Protein 2EJB (pdb70)

Organism: Aquifex aeolicus (strain VF5) (NCBI:txid224324)

InterPro domains:
  IPR003382 Flavoprotein [PF02441] (3-177)
  IPR004507 Flavin prenyltransferase UbiX-like [MF_01984] (2-189)
  IPR004507 Flavin prenyltransferase UbiX-like [PTHR43374] (134-188)
  IPR004507 Flavin prenyltransferase UbiX-like [TIGR00421] (3-187)
  IPR036551 Flavin prenyltransferase-like [G3DSA:3.40.50.1950] (2-189)
  IPR036551 Flavin prenyltransferase-like [SSF52507] (3-189)

Solvent-accessible surface area: 9603 Å² total; per-residue (Å²): 156,91,86,0,0,0,0,4,3,20,16,57,11,2,70,25,0,31,51,0,9,40,16,0,15,127,56,100,14,26,2,4,6,0,48,8,150,76,3,114,72,24,75,169,162,117,168,170,98,76,50,140,94,44,117,118,12,116,34,104,45,100,123,2,32,0,11,44,7,87,131,0,66,134,16,67,0,0,0,1,0,0,1,17,43,90,4,1,33,11,5,7,95,43,108,48,150,22,0,0,3,67,0,0,55,0,0,20,114,57,197,9,64,3,0,0,0,2,98,57,67,125,88,71,137,107,28,79,111,16,20,76,111,0,70,187,91,61,5,57,32,15,55,19,73,37,26,148,172,143,184,36,160,38,129,70,55,53,16,39,35,2,0,6,106,0,0,72,31,19,190,6,154,54,149,81

Structure (mmCIF, N/CA/C/O backbone):
data_2EJB
#
_entry.id   2EJB
#
_cell.length_a   130.934
_cell.length_b   130.934
_cell.length_c   130.934
_cell.angle_alpha   90.00
_cell.angle_beta   90.00
_cell.angle_gamma   90.00
#
_symmetry.space_group_name_H-M   'F 2 3'
#
loop_
_entity.id
_entity.type
_entity.pdbx_description
1 polymer 'Probable aromatic acid decarboxylase'
2 water water
#
loop_
_atom_site.group_PDB
_atom_site.id
_atom_site.type_symbol
_atom_site.label_atom_id
_atom_site.label_alt_id
_atom_site.label_comp_id
_atom_site.label_asym_id
_atom_site.label_entity_id
_atom_site.label_seq_id
_atom_site.pdbx_PDB_ins_code
_atom_site.Cartn_x
_atom_site.Cartn_y
_atom_site.Cartn_z
_atom_site.occupancy
_atom_site.B_iso_or_equiv
_atom_site.auth_seq_id
_atom_site.auth_comp_id
_atom_site.auth_asym_id
_atom_site.auth_atom_id
_atom_site.pdbx_PDB_model_num
ATOM 1 N N . MET A 1 1 ? 0.426 47.254 3.125 1.00 77.50 1 MET A N 1
ATOM 2 C CA . MET A 1 1 ? 0.362 46.462 4.394 1.00 77.20 1 MET A CA 1
ATOM 3 C C . MET A 1 1 ? 1.641 45.648 4.524 1.00 73.98 1 MET A C 1
ATOM 4 O O . MET A 1 1 ? 2.087 45.036 3.557 1.00 71.99 1 MET A O 1
ATOM 9 N N . GLN A 1 2 ? 2.228 45.635 5.713 1.00 70.54 2 GLN A N 1
ATOM 10 C CA . GLN A 1 2 ? 3.458 44.882 5.915 1.00 65.51 2 GLN A CA 1
ATOM 11 C C . GLN A 1 2 ? 3.220 43.385 6.107 1.00 61.63 2 GLN A C 1
ATOM 12 O O . GLN A 1 2 ? 2.082 42.926 6.255 1.00 57.45 2 GLN A O 1
ATOM 18 N N . LYS A 1 3 ? 4.310 42.628 6.083 1.00 56.54 3 LYS A N 1
ATOM 19 C CA . LYS A 1 3 ? 4.251 41.185 6.246 1.00 48.15 3 LYS A CA 1
ATOM 20 C C . LYS A 1 3 ? 4.604 40.771 7.666 1.00 45.76 3 LYS A C 1
ATOM 21 O O . LYS A 1 3 ? 5.452 41.380 8.317 1.00 44.03 3 LYS A O 1
ATOM 27 N N . ILE A 1 4 ? 3.944 39.725 8.137 1.00 45.35 4 ILE A N 1
ATOM 28 C CA . ILE A 1 4 ? 4.186 39.193 9.468 1.00 46.78 4 ILE A CA 1
ATOM 29 C C . ILE A 1 4 ? 4.301 37.683 9.337 1.00 41.84 4 ILE A C 1
ATOM 30 O O . ILE A 1 4 ? 3.589 37.063 8.545 1.00 40.69 4 ILE A O 1
ATOM 35 N N . ALA A 1 5 ? 5.216 37.100 10.099 1.00 36.95 5 ALA A N 1
ATOM 36 C CA . ALA A 1 5 ? 5.412 35.661 10.084 1.00 38.40 5 ALA A CA 1
ATOM 37 C C . ALA A 1 5 ? 4.906 35.123 11.417 1.00 34.14 5 ALA A C 1
ATOM 38 O O . ALA A 1 5 ? 5.260 35.643 12.472 1.00 39.07 5 ALA A O 1
ATOM 40 N N . LEU A 1 6 ? 4.068 34.094 11.362 1.00 35.87 6 LEU A N 1
ATOM 41 C CA . LEU A 1 6 ? 3.508 33.496 12.566 1.00 36.35 6 LEU A CA 1
ATOM 42 C C . LEU A 1 6 ? 3.653 31.985 12.536 1.00 39.24 6 LEU A C 1
ATOM 43 O O . LEU A 1 6 ? 3.189 31.316 11.605 1.00 38.21 6 LEU A O 1
ATOM 48 N N . CYS A 1 7 ? 4.312 31.458 13.560 1.00 36.09 7 CYS A N 1
ATOM 49 C CA . CYS A 1 7 ? 4.526 30.025 13.691 1.00 37.23 7 CYS A CA 1
ATOM 50 C C . CYS A 1 7 ? 3.807 29.555 14.945 1.00 37.25 7 CYS A C 1
ATOM 51 O O . CYS A 1 7 ? 3.944 30.162 16.011 1.00 35.63 7 CYS A O 1
ATOM 54 N N . ILE A 1 8 ? 3.044 28.475 14.817 1.00 39.71 8 ILE A N 1
ATOM 55 C CA . ILE A 1 8 ? 2.311 27.924 15.951 1.00 38.53 8 ILE A CA 1
ATOM 56 C C . ILE A 1 8 ? 2.833 26.521 16.224 1.00 39.23 8 ILE A C 1
ATOM 57 O O . ILE A 1 8 ? 2.693 25.621 15.396 1.00 35.23 8 ILE A O 1
ATOM 62 N N . THR A 1 9 ? 3.454 26.345 17.388 1.00 37.43 9 THR A N 1
ATOM 63 C CA . THR A 1 9 ? 4.021 25.057 17.760 1.00 34.80 9 THR A CA 1
ATOM 64 C C . THR A 1 9 ? 3.112 24.252 18.675 1.00 45.28 9 THR A C 1
ATOM 65 O O . THR A 1 9 ? 2.102 24.755 19.170 1.00 42.60 9 THR A O 1
ATOM 69 N N . GLY A 1 10 ? 3.490 22.995 18.893 1.00 49.94 10 GLY A N 1
ATOM 70 C CA . GLY A 1 10 ? 2.712 22.109 19.737 1.00 50.12 10 GLY A CA 1
ATOM 71 C C . GLY A 1 10 ? 2.992 22.283 21.216 1.00 55.22 10 GLY A C 1
ATOM 72 O O . GLY A 1 10 ? 3.884 21.641 21.779 1.00 55.01 10 GLY A O 1
ATOM 73 N N . ALA A 1 11 ? 2.219 23.163 21.842 1.00 52.40 11 ALA A N 1
ATOM 74 C CA . ALA A 1 11 ? 2.346 23.444 23.265 1.00 49.69 11 ALA A CA 1
ATOM 75 C C . ALA A 1 11 ? 0.972 23.865 23.769 1.00 47.23 11 ALA A C 1
ATOM 76 O O . ALA A 1 11 ? 0.177 24.422 23.011 1.00 46.64 11 ALA A O 1
ATOM 78 N N . SER A 1 12 ? 0.689 23.592 25.038 1.00 45.52 12 SER A N 1
ATOM 79 C CA . SER A 1 12 ? -0.601 23.957 25.613 1.00 45.90 12 SER A CA 1
ATOM 80 C C . SER A 1 12 ? -0.736 25.470 25.542 1.00 44.07 12 SER A C 1
ATOM 81 O O . SER A 1 12 ? 0.128 26.204 26.027 1.00 47.78 12 SER A O 1
ATOM 84 N N . GLY A 1 13 ? -1.815 25.929 24.923 1.00 44.28 13 GLY A N 1
ATOM 85 C CA . GLY A 1 13 ? -2.039 27.355 24.791 1.00 42.96 13 GLY A CA 1
ATOM 86 C C . GLY A 1 13 ? -2.019 27.761 23.332 1.00 39.85 13 GLY A C 1
ATOM 87 O O . GLY A 1 13 ? -1.797 28.930 23.006 1.00 41.62 13 GLY A O 1
ATOM 88 N N . VAL A 1 14 ? -2.244 26.795 22.447 1.00 36.22 14 VAL A N 1
ATOM 89 C CA . VAL A 1 14 ? -2.256 27.080 21.020 1.00 43.67 14 VAL A CA 1
ATOM 90 C C . VAL A 1 14 ? -3.305 28.142 20.713 1.00 42.00 14 VAL A C 1
ATOM 91 O O . VAL A 1 14 ? -3.258 28.787 19.666 1.00 41.66 14 VAL A O 1
ATOM 95 N N . ILE A 1 15 ? -4.241 28.326 21.641 1.00 41.34 15 ILE A N 1
ATOM 96 C CA . ILE A 1 15 ? -5.308 29.308 21.478 1.00 39.55 15 ILE A CA 1
ATOM 97 C C . ILE A 1 15 ? -4.745 30.726 21.349 1.00 39.54 15 ILE A C 1
ATOM 98 O O . ILE A 1 15 ? -5.282 31.546 20.604 1.00 42.56 15 ILE A O 1
ATOM 103 N N . TYR A 1 16 ? -3.666 31.012 22.076 1.00 36.81 16 TYR A N 1
ATOM 104 C CA . TYR A 1 16 ? -3.030 32.327 22.015 1.00 38.63 16 TYR A CA 1
ATOM 105 C C . TYR A 1 16 ? -2.622 32.631 20.575 1.00 35.03 16 TYR A C 1
ATOM 106 O O . TYR A 1 16 ? -2.776 33.756 20.097 1.00 36.96 16 TYR A O 1
ATOM 115 N N . GLY A 1 17 ? -2.103 31.616 19.891 1.00 37.16 17 GLY A N 1
ATOM 116 C CA . GLY A 1 17 ? -1.671 31.791 18.513 1.00 41.53 17 GLY A CA 1
ATOM 117 C C . GLY A 1 17 ? -2.818 32.004 17.543 1.00 41.86 17 GLY A C 1
ATOM 118 O O . GLY A 1 17 ? -2.679 32.701 16.535 1.00 39.37 17 GLY A O 1
ATOM 119 N N . ILE A 1 18 ? -3.952 31.387 17.845 1.00 39.36 18 ILE A N 1
ATOM 120 C CA . ILE A 1 18 ? -5.145 31.512 17.014 1.00 40.03 18 ILE A CA 1
ATOM 121 C C . ILE A 1 18 ? -5.658 32.943 17.127 1.00 38.16 18 ILE A C 1
ATOM 122 O O . ILE A 1 18 ? -5.897 33.614 16.120 1.00 42.84 18 ILE A O 1
ATOM 127 N N . LYS A 1 19 ? -5.805 33.406 18.365 1.00 39.70 19 LYS A N 1
ATOM 128 C CA . LYS A 1 19 ? -6.286 34.756 18.638 1.00 40.18 19 LYS A CA 1
ATOM 129 C C . LYS A 1 19 ? -5.377 35.808 18.011 1.00 41.16 19 LYS A C 1
ATOM 130 O O . LYS A 1 19 ? -5.852 36.792 17.435 1.00 38.16 19 LYS A O 1
ATOM 136 N N . LEU A 1 20 ? -4.067 35.600 18.133 1.00 36.20 20 LEU A N 1
ATOM 137 C CA . LEU A 1 20 ? -3.103 36.535 17.570 1.00 37.22 20 LEU A CA 1
ATOM 138 C C . LEU A 1 20 ? -3.270 36.585 16.054 1.00 36.00 20 LEU A C 1
ATOM 139 O O . LEU A 1 20 ? -3.208 37.652 15.442 1.00 37.92 20 LEU A O 1
ATOM 144 N N . LEU A 1 21 ? -3.477 35.418 15.457 1.00 35.68 21 LEU A N 1
ATOM 145 C CA . LEU A 1 21 ? -3.660 35.314 14.016 1.00 41.69 21 LEU A CA 1
ATOM 146 C C . LEU A 1 21 ? -4.875 36.116 13.575 1.00 36.27 21 LEU A C 1
ATOM 147 O O . LEU A 1 21 ? -4.806 36.908 12.639 1.00 40.17 21 LEU A O 1
ATOM 152 N N . GLN A 1 22 ? -5.988 35.914 14.262 1.00 41.34 22 GLN A N 1
ATOM 153 C CA . GLN A 1 22 ? -7.212 36.616 13.919 1.00 40.31 22 GLN A CA 1
ATOM 154 C C . GLN A 1 22 ? -7.019 38.120 13.997 1.00 46.14 22 GLN A C 1
ATOM 155 O O . GLN A 1 22 ? -7.439 38.854 13.100 1.00 48.84 22 GLN A O 1
ATOM 161 N N . VAL A 1 23 ? -6.371 38.585 15.060 1.00 41.87 23 VAL A N 1
ATOM 162 C CA . VAL A 1 23 ? -6.163 40.016 15.219 1.00 42.88 23 VAL A CA 1
ATOM 163 C C . VAL A 1 23 ? -5.295 40.611 14.114 1.00 42.40 23 VAL A C 1
ATOM 164 O O . VAL A 1 23 ? -5.601 41.683 13.593 1.00 39.39 23 VAL A O 1
ATOM 168 N N . LEU A 1 24 ? -4.218 39.920 13.753 1.00 40.48 24 LEU A N 1
ATOM 169 C CA . LEU A 1 24 ? -3.330 40.400 12.698 1.00 36.74 24 LEU A CA 1
ATOM 170 C C . LEU A 1 24 ? -4.093 40.593 11.387 1.00 38.62 24 LEU A C 1
ATOM 171 O O . LEU A 1 24 ? -3.892 41.583 10.682 1.00 38.33 24 LEU A O 1
ATOM 176 N N . GLU A 1 25 ? -4.964 39.642 11.066 1.00 41.30 25 GLU A N 1
ATOM 177 C CA . GLU A 1 25 ? -5.771 39.729 9.848 1.00 45.51 25 GLU A CA 1
ATOM 178 C C . GLU A 1 25 ? -6.689 40.942 9.934 1.00 43.37 25 GLU A C 1
ATOM 179 O O . GLU A 1 25 ? -6.799 41.729 8.997 1.00 48.16 25 GLU A O 1
ATOM 185 N N . GLU A 1 26 ? -7.355 41.078 11.074 1.00 44.98 26 GLU A N 1
ATOM 186 C CA . GLU A 1 26 ? -8.275 42.181 11.281 1.00 43.46 26 GLU A CA 1
ATOM 187 C C . GLU A 1 26 ? -7.570 43.517 11.148 1.00 43.63 26 GLU A C 1
ATOM 188 O O . GLU A 1 26 ? -8.154 44.489 10.670 1.00 43.63 26 GLU A O 1
ATOM 194 N N . LEU A 1 27 ? -6.307 43.564 11.557 1.00 45.01 27 LEU A N 1
ATOM 195 C CA . LEU A 1 27 ? -5.538 44.799 11.466 1.00 44.37 27 LEU A CA 1
ATOM 196 C C . LEU A 1 27 ? -4.896 44.961 10.092 1.00 44.78 27 LEU A C 1
ATOM 197 O O . LEU A 1 27 ? -4.079 45.855 9.879 1.00 55.01 27 LEU A O 1
ATOM 202 N N . ASP A 1 28 ? -5.275 44.085 9.167 1.00 47.01 28 ASP A N 1
ATOM 203 C CA . ASP A 1 28 ? -4.789 44.116 7.789 1.00 51.98 28 ASP A CA 1
ATOM 204 C C . ASP A 1 28 ? -3.310 43.835 7.557 1.00 50.32 28 ASP A C 1
ATOM 205 O O . ASP A 1 28 ? -2.613 44.624 6.920 1.00 54.15 28 ASP A O 1
ATOM 210 N N . PHE A 1 29 ? -2.845 42.698 8.061 1.00 49.32 29 PHE A N 1
ATOM 211 C CA . PHE A 1 29 ? -1.461 42.272 7.890 1.00 42.52 29 PHE A CA 1
ATOM 212 C C . PHE A 1 29 ? -1.458 41.053 6.971 1.00 46.84 29 PHE A C 1
ATOM 213 O O . PHE A 1 29 ? -2.365 40.226 7.038 1.00 44.08 29 PHE A O 1
ATOM 221 N N . SER A 1 30 ? -0.453 40.945 6.107 1.00 48.06 30 SER A N 1
ATOM 222 C CA . SER A 1 30 ? -0.341 39.778 5.234 1.00 51.07 30 SER A CA 1
ATOM 223 C C . SER A 1 30 ? 0.382 38.754 6.086 1.00 47.68 30 SER A C 1
ATOM 224 O O . SER A 1 30 ? 1.575 38.890 6.351 1.00 48.67 30 SER A O 1
ATOM 227 N N . VAL A 1 31 ? -0.337 37.730 6.524 1.00 45.65 31 VAL A N 1
ATOM 228 C CA . VAL A 1 31 ? 0.267 36.731 7.385 1.00 43.04 31 VAL A CA 1
ATOM 229 C C . VAL A 1 31 ? 0.726 35.442 6.728 1.00 44.60 31 VAL A C 1
ATOM 230 O O . VAL A 1 31 ? -0.024 34.780 6.011 1.00 45.20 31 VAL A O 1
ATOM 234 N N . ASP A 1 32 ? 1.985 35.105 6.984 1.00 43.48 32 ASP A N 1
ATOM 235 C CA . ASP A 1 32 ? 2.574 33.870 6.497 1.00 40.47 32 ASP A CA 1
ATOM 236 C C . ASP A 1 32 ? 2.523 32.971 7.727 1.00 40.82 32 ASP A C 1
ATOM 237 O O . ASP A 1 32 ? 3.161 33.247 8.746 1.00 36.82 32 ASP A O 1
ATOM 242 N N . LEU A 1 33 ? 1.746 31.903 7.627 1.00 38.50 33 LEU A N 1
ATOM 243 C CA . LEU A 1 33 ? 1.544 30.996 8.742 1.00 37.79 33 LEU A CA 1
ATOM 244 C C . LEU A 1 33 ? 2.183 29.624 8.633 1.00 38.73 33 LEU A C 1
ATOM 245 O O . LEU A 1 33 ? 2.138 28.979 7.587 1.00 46.75 33 LEU A O 1
ATOM 250 N N . VAL A 1 34 ? 2.778 29.182 9.733 1.00 37.34 34 VAL A N 1
ATOM 251 C CA . VAL A 1 34 ? 3.387 27.863 9.786 1.00 35.39 34 VAL A CA 1
ATOM 252 C C . VAL A 1 34 ? 2.747 27.168 10.976 1.00 42.19 34 VAL A C 1
ATOM 253 O O . VAL A 1 34 ? 2.799 27.678 12.097 1.00 40.12 34 VAL A O 1
ATOM 257 N N . ILE A 1 35 ? 2.135 26.014 10.731 1.00 45.03 35 ILE A N 1
ATOM 258 C CA . ILE A 1 35 ? 1.487 25.260 11.797 1.00 50.78 35 ILE A CA 1
ATOM 259 C C . ILE A 1 35 ? 2.102 23.878 11.927 1.00 51.49 35 ILE A C 1
ATOM 260 O O . ILE A 1 35 ? 2.117 23.107 10.966 1.00 55.45 35 ILE A O 1
ATOM 265 N N . SER A 1 36 ? 2.615 23.571 13.114 1.00 54.22 36 SER A N 1
ATOM 266 C CA . SER A 1 36 ? 3.224 22.270 13.364 1.00 58.27 36 SER A CA 1
ATOM 267 C C . SER A 1 36 ? 2.121 21.218 13.485 1.00 62.02 36 SER A C 1
ATOM 268 O O . SER A 1 36 ? 0.963 21.555 13.736 1.00 58.71 36 SER A O 1
ATOM 271 N N . ARG A 1 37 ? 2.477 19.950 13.293 1.00 62.88 37 ARG A N 1
ATOM 272 C CA . ARG A 1 37 ? 1.507 18.862 13.402 1.00 67.48 37 ARG A CA 1
ATOM 273 C C . ARG A 1 37 ? 1.111 18.819 14.870 1.00 64.97 37 ARG A C 1
ATOM 274 O O . ARG A 1 37 ? -0.066 18.679 15.213 1.00 62.55 37 ARG A O 1
ATOM 282 N N . ASN A 1 38 ? 2.121 18.954 15.726 1.00 64.40 38 ASN A N 1
ATOM 283 C CA . ASN A 1 38 ? 1.931 18.942 17.164 1.00 65.41 38 ASN A CA 1
ATOM 284 C C . ASN A 1 38 ? 0.885 19.969 17.570 1.00 67.19 38 ASN A C 1
ATOM 285 O O . ASN A 1 38 ? 0.118 19.740 18.500 1.00 63.24 38 ASN A O 1
ATOM 290 N N . ALA A 1 39 ? 0.845 21.090 16.856 1.00 63.60 39 ALA A N 1
ATOM 291 C CA . ALA A 1 39 ? -0.111 22.150 17.152 1.00 62.11 39 ALA A CA 1
ATOM 292 C C . ALA A 1 39 ? -1.527 21.782 16.721 1.00 62.08 39 ALA A C 1
ATOM 293 O O . ALA A 1 39 ? -2.501 22.138 17.386 1.00 62.73 39 ALA A O 1
ATOM 295 N N . LYS A 1 40 ? -1.639 21.070 15.607 1.00 62.80 40 LYS A N 1
ATOM 296 C CA . LYS A 1 40 ? -2.945 20.671 15.100 1.00 61.82 40 LYS A CA 1
ATOM 297 C C . LYS A 1 40 ? -3.705 19.840 16.135 1.00 59.93 40 LYS A C 1
ATOM 298 O O . LYS A 1 40 ? -4.848 20.148 16.474 1.00 55.01 40 LYS A O 1
ATOM 304 N N . VAL A 1 41 ? -3.060 18.797 16.645 1.00 58.62 41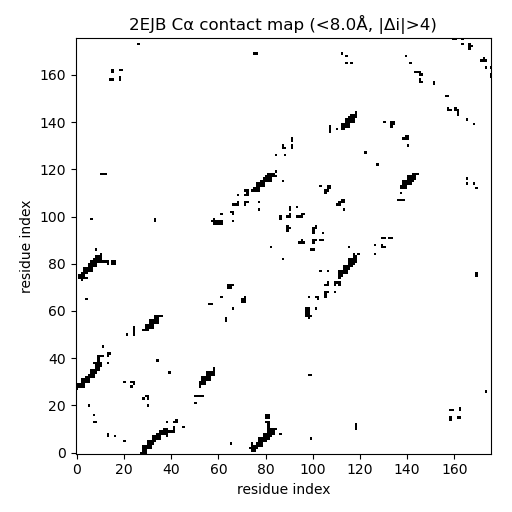 VAL A N 1
ATOM 305 C CA . VAL A 1 41 ? -3.685 17.929 17.636 1.00 63.87 41 VAL A CA 1
ATOM 306 C C . VAL A 1 41 ? -4.089 18.698 18.891 1.00 62.25 41 VAL A C 1
ATOM 307 O O . VAL A 1 41 ? -5.219 18.578 19.367 1.00 62.69 41 VAL A O 1
ATOM 311 N N . VAL A 1 42 ? -3.166 19.505 19.408 1.00 61.06 42 VAL A N 1
ATOM 312 C CA . VAL A 1 42 ? -3.406 20.297 20.611 1.00 50.92 42 VAL A CA 1
ATOM 313 C C . VAL A 1 42 ? -4.675 21.150 20.567 1.00 50.20 42 VAL A C 1
ATOM 314 O O . VAL A 1 42 ? -5.471 21.122 21.505 1.00 45.18 42 VAL A O 1
ATOM 318 N N . LEU A 1 43 ? -4.877 21.907 19.493 1.00 54.08 43 LEU A N 1
ATOM 319 C CA . LEU A 1 43 ? -6.066 22.752 19.428 1.00 59.82 43 LEU A CA 1
ATOM 320 C C . LEU A 1 43 ? -7.346 21.928 19.464 1.00 62.71 43 LEU A C 1
ATOM 321 O O . LEU A 1 43 ? -8.419 22.439 19.800 1.00 63.71 43 LEU A O 1
ATOM 326 N N . LYS A 1 44 ? -7.232 20.653 19.110 1.00 66.45 44 LYS A N 1
ATOM 327 C CA . LYS A 1 44 ? -8.385 19.760 19.123 1.00 73.69 44 LYS A CA 1
ATOM 328 C C . LYS A 1 44 ? -8.579 19.272 20.551 1.00 73.30 44 LYS A C 1
ATOM 329 O O . LYS A 1 44 ? -9.611 19.529 21.173 1.00 69.95 44 LYS A O 1
ATOM 335 N N . GLU A 1 45 ? -7.572 18.570 21.063 1.00 72.65 45 GLU A N 1
ATOM 336 C CA . GLU A 1 45 ? -7.613 18.039 22.419 1.00 75.02 45 GLU A CA 1
ATOM 337 C C . GLU A 1 45 ? -7.774 19.135 23.469 1.00 73.73 45 GLU A C 1
ATOM 338 O O . GLU A 1 45 ? -7.931 18.839 24.652 1.00 75.23 45 GLU A O 1
ATOM 344 N N . GLU A 1 46 ? -7.727 20.395 23.042 1.00 70.56 46 GLU A N 1
ATOM 345 C CA . GLU A 1 46 ? -7.888 21.513 23.968 1.00 70.23 46 GLU A CA 1
ATOM 346 C C . GLU A 1 46 ? -9.105 22.357 23.597 1.00 70.35 46 GLU A C 1
ATOM 347 O O . GLU A 1 46 ? -9.609 23.129 24.412 1.00 67.14 46 GLU A O 1
ATOM 353 N N . VAL A 1 54 ? -9.077 25.285 11.067 1.00 78.68 54 VAL A N 1
ATOM 354 C CA . VAL A 1 54 ? -8.978 24.715 9.731 1.00 79.31 54 VAL A CA 1
ATOM 355 C C . VAL A 1 54 ? -9.804 25.501 8.716 1.00 82.24 54 VAL A C 1
ATOM 356 O O . VAL A 1 54 ? -9.251 26.224 7.884 1.00 85.81 54 VAL A O 1
ATOM 360 N N . LEU A 1 55 ? -11.124 25.358 8.775 1.00 84.74 55 LEU A N 1
ATOM 361 C CA . LEU A 1 55 ? -11.994 26.060 7.848 1.00 84.53 55 LEU A CA 1
ATOM 362 C C . LEU A 1 55 ? -12.072 27.490 8.350 1.00 83.44 55 LEU A C 1
ATOM 363 O O . LEU A 1 55 ? -12.748 27.782 9.334 1.00 84.50 55 LEU A O 1
ATOM 368 N N . LYS A 1 56 ? -11.351 28.376 7.674 1.00 79.71 56 LYS A N 1
ATOM 369 C CA . LYS A 1 56 ? -11.301 29.770 8.075 1.00 75.18 56 LYS A CA 1
ATOM 370 C C . LYS A 1 56 ? -11.749 30.765 7.016 1.00 76.65 56 LYS A C 1
ATOM 371 O O . LYS A 1 56 ? -11.516 30.583 5.821 1.00 80.46 56 LYS A O 1
ATOM 377 N N . GLY A 1 57 ? -12.409 31.820 7.480 1.00 74.69 57 GLY A N 1
ATOM 378 C CA . GLY A 1 57 ? -12.876 32.859 6.587 1.00 72.68 57 GLY A CA 1
ATOM 379 C C . GLY A 1 57 ? -11.911 34.023 6.640 1.00 72.45 57 GLY A C 1
ATOM 380 O O . GLY A 1 57 ? -12.271 35.158 6.335 1.00 77.36 57 GLY A O 1
ATOM 381 N N . LEU A 1 58 ? -10.671 33.735 7.024 1.00 65.05 58 LEU A N 1
ATOM 382 C CA . LEU A 1 58 ? -9.642 34.761 7.126 1.00 59.47 58 LEU A CA 1
ATOM 383 C C . LEU A 1 58 ? -9.032 35.140 5.782 1.00 56.31 58 LEU A C 1
ATOM 384 O O . LEU A 1 58 ? -8.898 34.306 4.888 1.00 47.45 58 LEU A O 1
ATOM 389 N N . LYS A 1 59 ? -8.645 36.405 5.660 1.00 53.97 59 LYS A N 1
ATOM 390 C CA . LYS A 1 59 ? -8.068 36.922 4.429 1.00 56.73 59 LYS A CA 1
ATOM 391 C C . LYS A 1 59 ? -6.555 37.102 4.464 1.00 54.95 59 LYS A C 1
ATOM 392 O O . LYS A 1 59 ? -5.958 37.280 5.525 1.00 51.87 59 LYS A O 1
ATOM 398 N N . ASN A 1 60 ? -5.960 37.057 3.276 1.00 53.06 60 ASN A N 1
ATOM 399 C CA . ASN A 1 60 ? -4.527 37.227 3.060 1.00 52.09 60 ASN A CA 1
ATOM 400 C C . ASN A 1 60 ? -3.578 36.382 3.902 1.00 51.07 60 ASN A C 1
ATOM 401 O O . ASN A 1 60 ? -2.545 36.870 4.350 1.00 45.07 60 ASN A O 1
ATOM 406 N N . VAL A 1 61 ? -3.917 35.119 4.118 1.00 46.05 61 VAL A N 1
ATOM 407 C CA . VAL A 1 61 ? -3.037 34.257 4.885 1.00 46.01 61 VAL A CA 1
ATOM 408 C C . VAL A 1 61 ? -2.433 33.214 3.947 1.00 48.66 61 VAL A C 1
ATOM 409 O O . VAL A 1 61 ? -3.155 32.518 3.227 1.00 45.67 61 VAL A O 1
ATOM 413 N N . ARG A 1 62 ? -1.105 33.133 3.938 1.00 45.18 62 ARG A N 1
ATOM 414 C CA . ARG A 1 62 ? -0.395 32.169 3.107 1.00 44.96 62 ARG A CA 1
ATOM 415 C C . ARG A 1 62 ? 0.194 31.147 4.060 1.00 46.10 62 ARG A C 1
ATOM 416 O O . ARG A 1 62 ? 0.982 31.486 4.945 1.00 51.37 62 ARG A O 1
ATOM 424 N N . ILE A 1 63 ? -0.208 29.896 3.884 1.00 42.21 63 ILE A N 1
ATOM 425 C CA . ILE A 1 63 ? 0.250 28.814 4.741 1.00 41.67 63 ILE A CA 1
ATOM 426 C C . ILE A 1 63 ? 1.445 28.071 4.171 1.00 44.63 63 ILE A C 1
ATOM 427 O O . ILE A 1 63 ? 1.494 27.773 2.978 1.00 39.93 63 ILE A O 1
ATOM 432 N N . HIS A 1 64 ? 2.405 27.768 5.039 1.00 44.59 64 HIS A N 1
ATOM 433 C CA . HIS A 1 64 ? 3.613 27.054 4.642 1.00 45.37 64 HIS A CA 1
ATOM 434 C C . HIS A 1 64 ? 3.729 25.748 5.421 1.00 47.43 64 HIS A C 1
ATOM 435 O O . HIS A 1 64 ? 3.476 25.711 6.628 1.00 46.38 64 HIS A O 1
ATOM 442 N N . GLU A 1 65 ? 4.114 24.683 4.727 1.00 50.10 65 GLU A N 1
ATOM 443 C CA . GLU A 1 65 ? 4.270 23.373 5.352 1.00 52.29 65 GLU A CA 1
ATOM 444 C C . GLU A 1 65 ? 5.422 23.384 6.344 1.00 48.70 65 GLU A C 1
ATOM 445 O O . GLU A 1 65 ? 6.520 23.843 6.029 1.00 45.33 65 GLU A O 1
ATOM 451 N N . GLU A 1 66 ? 5.166 22.865 7.540 1.00 49.38 66 GLU A N 1
ATOM 452 C CA . GLU A 1 66 ? 6.172 22.827 8.595 1.00 47.98 66 GLU A CA 1
ATOM 453 C C . GLU A 1 66 ? 7.447 22.125 8.165 1.00 45.63 66 GLU A C 1
ATOM 454 O O . GLU A 1 66 ? 8.479 22.250 8.817 1.00 49.36 66 GLU A O 1
ATOM 460 N N . ASN A 1 67 ? 7.378 21.388 7.065 1.00 47.85 67 ASN A N 1
ATOM 461 C CA . ASN A 1 67 ? 8.544 20.660 6.577 1.00 51.55 67 ASN A CA 1
ATOM 462 C C . ASN A 1 67 ? 9.109 21.242 5.288 1.00 45.68 67 ASN A C 1
ATOM 463 O O . ASN A 1 67 ? 10.142 20.789 4.802 1.00 55.29 67 ASN A O 1
ATOM 468 N N . ASP A 1 68 ? 8.443 22.252 4.743 1.00 46.30 68 ASP A N 1
ATOM 469 C CA . ASP A 1 68 ? 8.878 22.855 3.490 1.00 45.57 68 ASP A CA 1
ATOM 470 C C . ASP A 1 68 ? 9.962 23.914 3.617 1.00 47.25 68 ASP A C 1
ATOM 471 O O . ASP A 1 68 ? 9.675 25.094 3.841 1.00 45.20 68 ASP A O 1
ATOM 476 N N . PHE A 1 69 ? 11.209 23.486 3.438 1.00 47.83 69 PHE A N 1
ATOM 477 C CA . PHE A 1 69 ? 12.355 24.383 3.531 1.00 51.03 69 PHE A CA 1
ATOM 478 C C . PHE A 1 69 ? 12.609 25.199 2.266 1.00 55.39 69 PHE A C 1
ATOM 479 O O . PHE A 1 69 ? 13.637 25.873 2.165 1.00 54.14 69 PHE A O 1
ATOM 487 N N . THR A 1 70 ? 11.692 25.131 1.302 1.00 49.15 70 THR A N 1
ATOM 488 C CA . THR A 1 70 ? 11.841 25.906 0.073 1.00 50.89 70 THR A CA 1
ATOM 489 C C . THR A 1 70 ? 11.069 27.193 0.305 1.00 47.02 70 THR A C 1
ATOM 490 O O . THR A 1 70 ? 11.217 28.172 -0.429 1.00 52.03 70 THR A O 1
ATOM 494 N N . SER A 1 71 ? 10.243 27.167 1.345 1.00 46.72 71 SER A N 1
ATOM 495 C CA . SER A 1 71 ? 9.422 28.303 1.744 1.00 46.30 71 SER A CA 1
ATOM 496 C C . SER A 1 71 ? 10.205 29.607 1.686 1.00 46.83 71 SER A C 1
ATOM 497 O O . SER A 1 71 ? 11.391 29.645 2.006 1.00 44.47 71 SER A O 1
ATOM 500 N N . PRO A 1 72 ? 9.548 30.698 1.266 1.00 47.89 72 PRO A N 1
ATOM 501 C CA . PRO A 1 72 ? 10.227 31.993 1.187 1.00 49.29 72 PRO A CA 1
ATOM 502 C C . PRO A 1 72 ? 10.765 32.390 2.555 1.00 46.08 72 PRO A C 1
ATOM 503 O O . PRO A 1 72 ? 11.835 32.987 2.664 1.00 51.31 72 PRO A O 1
ATOM 507 N N . LEU A 1 73 ? 10.012 32.045 3.595 1.00 44.75 73 LEU A N 1
ATOM 508 C CA . LEU A 1 73 ? 10.387 32.374 4.964 1.00 41.67 73 LEU A CA 1
ATOM 509 C C . LEU A 1 73 ? 11.746 31.830 5.372 1.00 38.91 73 LEU A C 1
ATOM 510 O O . LEU A 1 73 ? 12.347 32.315 6.329 1.00 37.73 73 LEU A O 1
ATOM 515 N N . ALA A 1 74 ? 12.228 30.820 4.655 1.00 40.90 74 ALA A N 1
ATOM 516 C CA . ALA A 1 74 ? 13.518 30.224 4.981 1.00 36.65 74 ALA A CA 1
ATOM 517 C C . ALA A 1 74 ? 14.666 30.957 4.306 1.00 42.18 74 ALA A C 1
ATOM 518 O O . ALA A 1 74 ? 15.820 30.529 4.390 1.00 38.96 74 ALA A O 1
ATOM 520 N N . SER A 1 75 ? 14.350 32.063 3.642 1.00 38.40 75 SER A N 1
ATOM 521 C CA . SER A 1 75 ? 15.375 32.849 2.962 1.00 40.60 75 SER A CA 1
ATOM 522 C C . SER A 1 75 ? 15.531 34.208 3.625 1.00 38.45 75 SER A C 1
ATOM 523 O O . SER A 1 75 ? 14.556 34.946 3.770 1.00 38.21 75 SER A O 1
ATOM 526 N N . GLY A 1 76 ? 16.757 34.527 4.033 1.00 38.52 76 GLY A N 1
ATOM 527 C CA . GLY A 1 76 ? 17.017 35.805 4.673 1.00 37.57 76 GLY A CA 1
ATOM 528 C C . GLY A 1 76 ? 16.660 36.944 3.745 1.00 38.10 76 GLY A C 1
ATOM 529 O O . GLY A 1 76 ? 16.083 37.949 4.165 1.00 38.35 76 GLY A O 1
ATOM 530 N N . SER A 1 77 ? 16.999 36.782 2.470 1.00 39.38 77 SER A N 1
ATOM 531 C CA . SER A 1 77 ? 16.706 37.797 1.465 1.00 44.32 77 SER A CA 1
ATOM 532 C C . SER A 1 77 ? 15.220 38.151 1.475 1.00 44.97 77 SER A C 1
ATOM 533 O O . SER A 1 77 ? 14.842 39.283 1.181 1.00 46.48 77 SER A O 1
ATOM 536 N N . ARG A 1 78 ? 14.384 37.178 1.823 1.00 46.26 78 ARG A N 1
ATOM 537 C CA . ARG A 1 78 ? 12.941 37.390 1.881 1.00 47.46 78 ARG A CA 1
ATOM 538 C C . ARG A 1 78 ? 12.493 37.860 3.265 1.00 45.84 78 ARG A C 1
ATOM 539 O O . ARG A 1 78 ? 11.693 38.783 3.389 1.00 47.68 78 ARG A O 1
ATOM 547 N N . LEU A 1 79 ? 13.018 37.220 4.302 1.00 44.68 79 LEU A N 1
ATOM 548 C CA . LEU A 1 79 ? 12.636 37.542 5.671 1.00 45.28 79 LEU A CA 1
ATOM 549 C C . LEU A 1 79 ? 12.953 38.953 6.153 1.00 39.72 79 LEU A C 1
ATOM 550 O O . LEU A 1 79 ? 12.235 39.493 6.995 1.00 40.67 79 LEU A O 1
ATOM 555 N N . VAL A 1 80 ? 14.010 39.559 5.624 1.00 34.97 80 VAL A N 1
ATOM 556 C CA . VAL A 1 80 ? 14.389 40.902 6.056 1.00 37.01 80 VAL A CA 1
ATOM 557 C C . VAL A 1 80 ? 13.317 41.958 5.801 1.00 40.46 80 VAL A C 1
ATOM 558 O O . VAL A 1 80 ? 13.388 43.059 6.340 1.00 45.36 80 VAL A O 1
ATOM 562 N N . HIS A 1 81 ? 12.315 41.623 4.994 1.00 42.62 81 HIS A N 1
ATOM 563 C CA . HIS A 1 81 ? 11.255 42.577 4.679 1.00 47.66 81 HIS A CA 1
ATOM 564 C C . HIS A 1 81 ? 10.020 42.462 5.575 1.00 48.45 81 HIS A C 1
ATOM 565 O O . HIS A 1 81 ? 9.046 43.193 5.401 1.00 46.93 81 HIS A O 1
ATOM 572 N N . TYR A 1 82 ? 10.069 41.548 6.538 1.00 45.67 82 TYR A N 1
ATOM 573 C CA . TYR A 1 82 ? 8.954 41.350 7.460 1.00 43.36 82 TYR A CA 1
ATOM 574 C C . TYR A 1 82 ? 9.087 42.254 8.678 1.00 39.74 82 TYR A C 1
ATOM 575 O O . TYR A 1 82 ? 10.189 42.626 9.069 1.00 41.70 82 TYR A O 1
ATOM 584 N N . ARG A 1 83 ? 7.958 42.600 9.282 1.00 38.12 83 ARG A N 1
ATOM 585 C CA . ARG A 1 83 ? 7.971 43.453 10.457 1.00 38.73 83 ARG A CA 1
ATOM 586 C C . ARG A 1 83 ? 8.400 42.655 11.685 1.00 34.86 83 ARG A C 1
ATOM 587 O O . ARG A 1 83 ? 8.882 43.217 12.664 1.00 37.41 83 ARG A O 1
ATOM 595 N N . GLY A 1 84 ? 8.220 41.340 11.629 1.00 41.22 84 GLY A N 1
ATOM 596 C CA . GLY A 1 84 ? 8.605 40.505 12.753 1.00 35.36 84 GLY A CA 1
ATOM 597 C C . GLY A 1 84 ? 8.157 39.063 12.621 1.00 39.99 84 GLY A C 1
ATOM 598 O O . GLY A 1 84 ? 7.366 38.710 11.740 1.00 39.77 84 GLY A O 1
ATOM 599 N N . VAL A 1 85 ? 8.675 38.218 13.500 1.00 37.53 85 VAL A N 1
ATOM 600 C CA . VAL A 1 85 ? 8.320 36.811 13.490 1.00 35.31 85 VAL A CA 1
ATOM 601 C C . VAL A 1 85 ? 7.806 36.384 14.847 1.00 33.20 85 VAL A C 1
ATOM 602 O O . VAL A 1 85 ? 8.485 36.567 15.8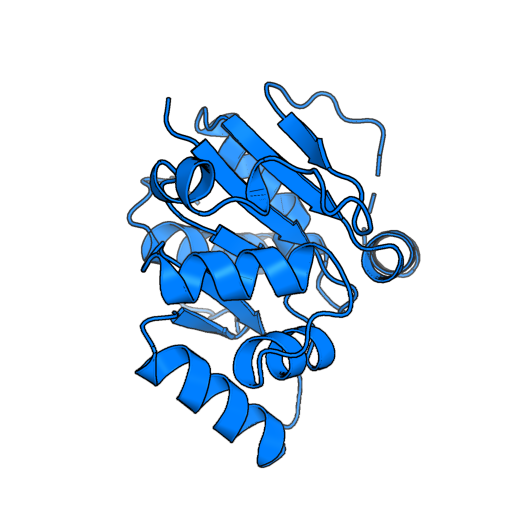61 1.00 35.28 85 VAL A O 1
ATOM 606 N N . TYR A 1 86 ? 6.605 35.818 14.858 1.00 27.04 86 TYR A N 1
ATOM 607 C CA . TYR A 1 86 ? 5.988 35.324 16.084 1.00 33.80 86 TYR A CA 1
ATOM 608 C C . TYR A 1 86 ? 6.024 33.807 16.111 1.00 33.16 86 TYR A C 1
ATOM 609 O O . TYR A 1 86 ? 5.825 33.152 15.085 1.00 29.93 86 TYR A O 1
ATOM 618 N N . VAL A 1 87 ? 6.287 33.261 17.291 1.00 32.22 87 VAL A N 1
ATOM 619 C CA . VAL A 1 87 ? 6.291 31.821 17.514 1.00 32.23 87 VAL A CA 1
ATOM 620 C C . VAL A 1 87 ? 5.386 31.730 18.737 1.00 36.27 87 VAL A C 1
ATOM 621 O O . VAL A 1 87 ? 5.842 31.757 19.886 1.00 31.37 87 VAL A O 1
ATOM 625 N N . VAL A 1 88 ? 4.087 31.655 18.458 1.00 34.79 88 VAL A N 1
ATOM 626 C CA . VAL A 1 88 ? 3.050 31.631 19.479 1.00 35.43 88 VAL A CA 1
ATOM 627 C C . VAL A 1 88 ? 2.033 30.503 19.290 1.00 40.26 88 VAL A C 1
ATOM 628 O O . VAL A 1 88 ? 1.266 30.501 18.326 1.00 33.30 88 VAL A O 1
ATOM 632 N N . PRO A 1 89 ? 2.037 29.514 20.195 1.00 39.23 89 PRO A N 1
ATOM 633 C CA . PRO A 1 89 ? 2.944 29.453 21.344 1.00 39.22 89 PRO A CA 1
ATOM 634 C C . PRO A 1 89 ? 4.239 28.765 20.931 1.00 33.20 89 PRO A C 1
ATOM 635 O O . PRO A 1 89 ? 4.273 28.050 19.935 1.00 33.38 89 PRO A O 1
ATOM 639 N N . CYS A 1 90 ? 5.295 28.985 21.705 1.00 32.95 90 CYS A N 1
ATOM 640 C CA . CYS A 1 90 ? 6.591 28.382 21.435 1.00 30.61 90 CYS A CA 1
ATOM 641 C C . CYS A 1 90 ? 6.867 27.294 22.473 1.00 35.60 90 CYS A C 1
ATOM 642 O O . CYS A 1 90 ? 7.124 27.596 23.637 1.00 33.91 90 CYS A O 1
ATOM 645 N N . SER A 1 91 ? 6.816 26.033 22.045 1.00 33.49 91 SER A N 1
ATOM 646 C CA . SER A 1 91 ? 7.057 24.901 22.934 1.00 35.30 91 SER A CA 1
ATOM 647 C C . SER A 1 91 ? 8.485 24.965 23.463 1.00 37.25 91 SER A C 1
ATOM 648 O O . SER A 1 91 ? 9.338 25.629 22.872 1.00 35.29 91 SER A O 1
ATOM 651 N N . THR A 1 92 ? 8.742 24.275 24.573 1.00 34.62 92 THR A N 1
ATOM 652 C CA . THR A 1 92 ? 10.072 24.267 25.163 1.00 31.11 92 THR A CA 1
ATOM 653 C C . THR A 1 92 ? 11.065 23.661 24.188 1.00 27.25 92 THR A C 1
ATOM 654 O O . THR A 1 92 ? 12.237 24.049 24.155 1.00 25.29 92 THR A O 1
ATOM 658 N N . ASN A 1 93 ? 10.585 22.721 23.378 1.00 25.01 93 ASN A N 1
ATOM 659 C CA . ASN A 1 93 ? 11.432 22.069 22.386 1.00 34.93 93 ASN A CA 1
ATOM 660 C C . ASN A 1 93 ? 11.861 23.065 21.308 1.00 30.52 93 ASN A C 1
ATOM 661 O O . ASN A 1 93 ? 13.039 23.147 20.959 1.00 38.33 93 ASN A O 1
ATOM 666 N N . THR A 1 94 ? 10.905 23.823 20.786 1.00 33.67 94 THR A N 1
ATOM 667 C CA . THR A 1 94 ? 11.199 24.818 19.758 1.00 33.05 94 THR A CA 1
ATOM 668 C C . THR A 1 94 ? 12.109 25.896 20.331 1.00 34.00 94 THR A C 1
ATOM 669 O O . THR A 1 94 ? 13.023 26.372 19.657 1.00 33.23 94 THR A O 1
ATOM 673 N N . LEU A 1 95 ? 11.855 26.276 21.580 1.00 31.99 95 LEU A N 1
ATOM 674 C CA . LEU A 1 95 ? 12.671 27.282 22.244 1.00 30.40 95 LEU A CA 1
ATOM 675 C C . LEU A 1 95 ? 14.119 26.819 22.243 1.00 31.34 95 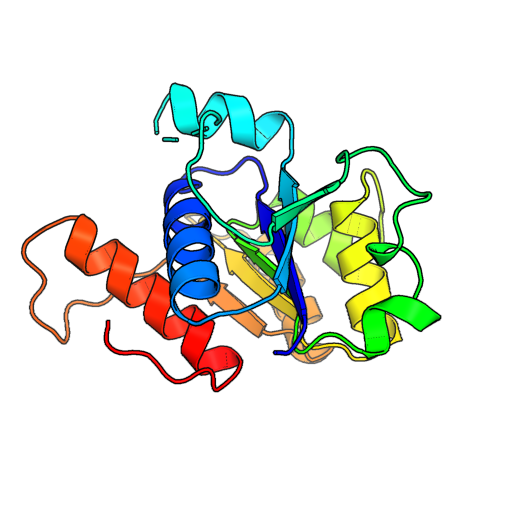LEU A C 1
ATOM 676 O O . LEU A 1 95 ? 15.032 27.582 21.922 1.00 28.94 95 LEU A O 1
ATOM 681 N N . SER A 1 96 ? 14.316 25.554 22.598 1.00 32.32 96 SER A N 1
ATOM 682 C CA . SER A 1 96 ? 15.648 24.970 22.658 1.00 32.72 96 SER A CA 1
ATOM 683 C C . SER A 1 96 ? 16.270 24.895 21.269 1.00 31.68 96 SER A C 1
ATOM 684 O O . SER A 1 96 ? 17.399 25.335 21.063 1.00 34.17 96 SER A O 1
ATOM 687 N N . CYS A 1 97 ? 15.531 24.350 20.313 1.00 27.08 97 CYS A N 1
ATOM 688 C CA . CYS A 1 97 ? 16.045 24.245 18.956 1.00 33.76 97 CYS A CA 1
ATOM 689 C C . CYS A 1 97 ? 16.552 25.581 18.413 1.00 29.93 97 CYS A C 1
ATOM 690 O O . CYS A 1 97 ? 17.655 25.653 17.868 1.00 30.70 97 CYS A O 1
ATOM 693 N N . ILE A 1 98 ? 15.765 26.638 18.586 1.00 33.38 98 ILE A N 1
ATOM 694 C CA . ILE A 1 98 ? 16.150 27.959 18.102 1.00 31.72 98 ILE A CA 1
ATOM 695 C C . ILE A 1 98 ? 17.347 28.519 18.875 1.00 35.80 98 ILE A C 1
ATOM 696 O O . ILE A 1 98 ? 18.277 29.055 18.274 1.00 38.41 98 ILE A O 1
ATOM 701 N N . ALA A 1 99 ? 17.330 28.372 20.198 1.00 34.42 99 ALA A N 1
ATOM 702 C CA . ALA A 1 99 ? 18.419 28.850 21.046 1.00 36.39 99 ALA A CA 1
ATOM 703 C C . ALA A 1 99 ? 19.735 28.147 20.731 1.00 31.85 99 ALA A C 1
ATOM 704 O O . ALA A 1 99 ? 20.804 28.722 20.913 1.00 31.53 99 ALA A O 1
ATOM 706 N N . ASN A 1 100 ? 19.654 26.901 20.277 1.00 28.27 100 ASN A N 1
ATOM 707 C CA . ASN A 1 100 ? 20.845 26.124 19.949 1.00 29.03 100 ASN A CA 1
ATOM 708 C C . ASN A 1 100 ? 21.141 26.064 18.454 1.00 28.31 100 ASN A C 1
ATOM 709 O O . ASN A 1 100 ? 22.181 25.554 18.043 1.00 33.31 100 ASN A O 1
ATOM 714 N N . GLY A 1 101 ? 20.227 26.579 17.644 1.00 30.06 101 GLY A N 1
ATOM 715 C CA . GLY A 1 101 ? 20.452 26.580 16.212 1.00 33.82 101 GLY A CA 1
ATOM 716 C C . GLY A 1 101 ? 20.237 25.235 15.556 1.00 36.24 101 GLY A C 1
ATOM 717 O O . GLY A 1 101 ? 20.725 24.994 14.449 1.00 36.49 101 GLY A O 1
ATOM 718 N N . ILE A 1 102 ? 19.531 24.351 16.250 1.00 33.96 102 ILE A N 1
ATOM 719 C CA . ILE A 1 102 ? 19.212 23.036 15.713 1.00 39.06 102 ILE A CA 1
ATOM 720 C C . ILE A 1 102 ? 17.899 23.223 14.955 1.00 44.67 102 ILE A C 1
ATOM 721 O O . ILE A 1 102 ? 16.936 23.755 15.505 1.00 45.58 102 ILE A O 1
ATOM 726 N N . ASN A 1 103 ? 17.860 22.796 13.698 1.00 43.07 103 ASN A N 1
ATOM 727 C CA . ASN A 1 103 ? 16.657 22.962 12.895 1.00 50.75 103 ASN A CA 1
ATOM 728 C C . ASN A 1 103 ? 16.022 21.657 12.434 1.00 53.02 103 ASN A C 1
ATOM 729 O O . ASN A 1 103 ? 16.501 21.018 11.501 1.00 54.38 103 ASN A O 1
ATOM 734 N N . LYS A 1 104 ? 14.938 21.277 13.106 1.00 53.87 104 LYS A N 1
ATOM 735 C CA . LYS A 1 104 ? 14.219 20.052 12.786 1.00 56.26 104 LYS A CA 1
ATOM 736 C C . LYS A 1 104 ? 13.054 20.317 11.839 1.00 52.29 104 LYS A C 1
ATOM 737 O O . LYS A 1 104 ? 12.573 19.404 11.173 1.00 46.16 104 LYS A O 1
ATOM 743 N N . ASN A 1 105 ? 12.597 21.565 11.788 1.00 49.88 105 ASN A N 1
ATOM 744 C CA . ASN A 1 105 ? 11.490 21.948 10.917 1.00 44.36 105 ASN A CA 1
ATOM 745 C C . ASN A 1 105 ? 11.674 23.375 10.411 1.00 43.84 105 ASN A C 1
ATOM 746 O O . ASN A 1 105 ? 12.607 24.078 10.809 1.00 41.01 105 ASN A O 1
ATOM 751 N N . LEU A 1 106 ? 10.762 23.801 9.544 1.00 36.90 106 LEU A N 1
ATOM 752 C CA . LEU A 1 106 ? 10.804 25.140 8.972 1.00 36.69 106 LEU A CA 1
ATOM 753 C C . LEU A 1 106 ? 10.786 26.213 10.053 1.00 34.97 106 LEU A C 1
ATOM 754 O O . LEU A 1 106 ? 11.510 27.206 9.966 1.00 35.82 106 LEU A O 1
ATOM 759 N N . ILE A 1 107 ? 9.953 26.006 11.066 1.00 31.85 107 ILE A N 1
ATOM 760 C CA . ILE A 1 107 ? 9.826 26.949 12.174 1.00 35.55 107 ILE A CA 1
ATOM 761 C C . ILE A 1 107 ? 11.175 27.258 12.818 1.00 31.97 107 ILE A C 1
ATOM 762 O O . ILE A 1 107 ? 11.487 28.415 13.111 1.00 30.27 107 ILE A O 1
ATOM 767 N N . HIS A 1 108 ? 11.974 26.223 13.039 1.00 34.01 108 HIS A N 1
ATOM 768 C CA . HIS A 1 108 ? 13.282 26.416 13.649 1.00 35.52 108 HIS A CA 1
ATOM 769 C C . HIS A 1 108 ? 14.134 27.239 12.700 1.00 34.63 108 HIS A C 1
ATOM 770 O O . HIS A 1 108 ? 14.827 28.164 13.118 1.00 39.78 108 HIS A O 1
ATOM 777 N N . ARG A 1 109 ? 14.057 26.911 11.413 1.00 37.52 109 ARG A N 1
ATOM 778 C CA . ARG A 1 109 ? 14.818 27.625 10.395 1.00 37.18 109 ARG A CA 1
ATOM 779 C C . ARG A 1 109 ? 14.470 29.111 10.387 1.00 34.56 109 ARG A C 1
ATOM 780 O O . ARG A 1 109 ? 15.360 29.968 10.314 1.00 34.01 109 ARG A O 1
ATOM 788 N N . VAL A 1 110 ? 13.176 29.414 10.458 1.00 33.88 110 VAL A N 1
ATOM 789 C CA . VAL A 1 110 ? 12.717 30.800 10.442 1.00 36.51 110 VAL A CA 1
ATOM 790 C C . VAL A 1 110 ? 13.261 31.565 11.646 1.00 34.52 110 VAL A C 1
ATOM 791 O O . VAL A 1 110 ? 13.543 32.760 11.560 1.00 33.15 110 VAL A O 1
ATOM 795 N N . GLY A 1 111 ? 13.402 30.871 12.769 1.00 35.03 111 GLY A N 1
ATOM 796 C CA . GLY A 1 111 ? 13.937 31.513 13.954 1.00 30.99 111 GLY A CA 1
ATOM 797 C C . GLY A 1 111 ? 15.405 31.827 13.727 1.00 26.67 111 GLY A C 1
ATOM 798 O O . GLY A 1 111 ? 15.887 32.896 14.088 1.00 36.08 111 GLY A O 1
ATOM 799 N N . GLU A 1 112 ? 16.119 30.888 13.119 1.00 28.33 112 GLU A N 1
ATOM 800 C CA . GLU A 1 112 ? 17.539 31.072 12.839 1.00 32.54 112 GLU A CA 1
ATOM 801 C C . GLU A 1 112 ? 17.741 32.215 11.844 1.00 32.43 112 GLU A C 1
ATOM 802 O O . GLU A 1 112 ? 18.675 33.006 11.980 1.00 33.47 112 GLU A O 1
ATOM 808 N N . VAL A 1 113 ? 16.863 32.295 10.847 1.00 32.13 113 VAL A N 1
ATOM 809 C CA . VAL A 1 113 ? 16.949 33.346 9.834 1.00 30.53 113 VAL A CA 1
ATOM 810 C C . VAL A 1 113 ? 16.664 34.706 10.452 1.00 25.76 113 VAL A C 1
ATOM 811 O O . VAL A 1 113 ? 17.370 35.676 10.179 1.00 31.72 113 VAL A O 1
ATOM 815 N N . ALA A 1 114 ? 15.629 34.7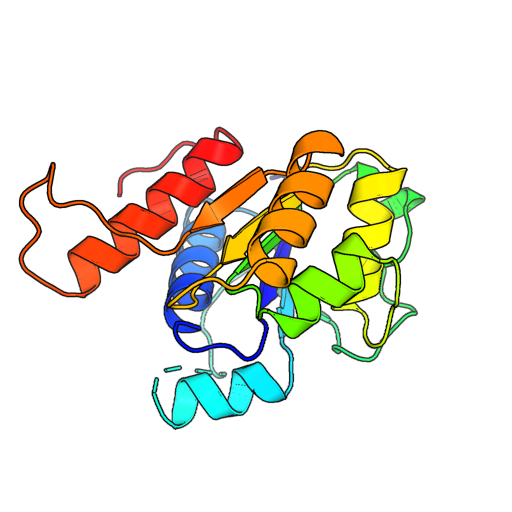75 11.285 1.00 26.08 114 ALA A N 1
ATOM 816 C CA . ALA A 1 114 ? 15.276 36.026 11.949 1.00 27.86 114 ALA A CA 1
ATOM 817 C C . ALA A 1 114 ? 16.463 36.519 12.770 1.00 28.12 114 ALA A C 1
ATOM 818 O O . ALA A 1 114 ? 16.808 37.702 12.731 1.00 34.40 114 ALA A O 1
ATOM 820 N N . LEU A 1 115 ? 17.087 35.602 13.507 1.00 29.92 115 LEU A N 1
ATOM 821 C CA . LEU A 1 115 ? 18.233 35.934 14.351 1.00 35.03 115 LEU A CA 1
ATOM 822 C C . LEU A 1 115 ? 19.434 36.435 13.558 1.00 32.85 115 LEU A C 1
ATOM 823 O O . LEU A 1 115 ? 20.018 37.461 13.907 1.00 39.73 115 LEU A O 1
ATOM 828 N N . LYS A 1 116 ? 19.803 35.729 12.489 1.00 33.72 116 LYS A N 1
ATOM 829 C CA . LYS A 1 116 ? 20.950 36.151 11.682 1.00 35.31 116 LYS A CA 1
ATOM 830 C C . LYS A 1 116 ? 20.663 37.389 10.832 1.00 37.08 116 LYS A C 1
ATOM 831 O O . LYS A 1 116 ? 21.581 38.127 10.477 1.00 40.14 116 LYS A O 1
ATOM 837 N N . GLU A 1 117 ? 19.395 37.624 10.507 1.00 33.59 117 GLU A N 1
ATOM 838 C CA . GLU A 1 117 ? 19.034 38.787 9.696 1.00 36.31 117 GLU A CA 1
ATOM 839 C C . GLU A 1 117 ? 18.553 39.922 10.593 1.00 36.68 117 GLU A C 1
ATOM 840 O O . GLU A 1 117 ? 18.183 41.001 10.113 1.00 33.58 117 GLU A O 1
ATOM 846 N N . ARG A 1 118 ? 18.562 39.666 11.900 1.00 33.37 118 ARG A N 1
ATOM 847 C CA . ARG A 1 118 ? 18.118 40.633 12.896 1.00 35.00 118 ARG A CA 1
ATOM 848 C C . ARG A 1 118 ? 16.672 41.060 12.680 1.00 35.31 118 ARG A C 1
ATOM 849 O O . ARG A 1 118 ? 16.329 42.229 12.840 1.00 41.18 118 ARG A O 1
ATOM 857 N N . VAL A 1 119 ? 15.827 40.110 12.295 1.00 35.38 119 VAL A N 1
ATOM 858 C CA . VAL A 1 119 ? 14.405 40.386 12.121 1.00 28.89 119 VAL A CA 1
ATOM 859 C C . VAL A 1 119 ? 13.775 40.135 13.491 1.00 33.68 119 VAL A C 1
ATOM 860 O O . VAL A 1 119 ? 14.043 39.107 14.127 1.00 28.84 119 VAL A O 1
ATOM 864 N N . PRO A 1 120 ? 12.940 41.068 13.972 1.00 33.31 120 PRO A N 1
ATOM 865 C CA . PRO A 1 120 ? 12.312 40.875 15.281 1.00 33.48 120 PRO A CA 1
ATOM 866 C C . PRO A 1 120 ? 11.748 39.463 15.450 1.00 39.04 120 PRO A C 1
ATOM 867 O O . PRO A 1 120 ? 11.022 38.962 14.586 1.00 35.73 120 PRO A O 1
ATOM 871 N N . LEU A 1 121 ? 12.104 38.826 16.561 1.00 33.65 121 LEU A N 1
ATOM 872 C CA . LEU A 1 121 ? 11.647 37.472 16.873 1.00 36.42 121 LEU A CA 1
ATOM 873 C C . LEU A 1 121 ? 10.961 37.494 18.238 1.00 31.87 121 LEU A C 1
ATOM 874 O O . LEU A 1 121 ? 11.569 37.878 19.242 1.00 30.97 121 LEU A O 1
ATOM 879 N N . VAL A 1 122 ? 9.698 37.078 18.276 1.00 36.81 122 VAL A N 1
AT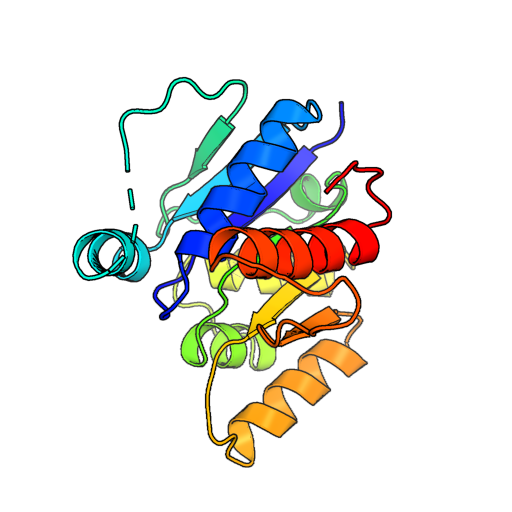OM 880 C CA . VAL A 1 122 ? 8.938 37.081 19.524 1.00 33.74 122 VAL A CA 1
ATOM 881 C C . VAL A 1 122 ? 8.400 35.691 19.870 1.00 34.09 122 VAL A C 1
ATOM 882 O O . VAL A 1 122 ? 7.711 35.063 19.067 1.00 35.20 122 VAL A O 1
ATOM 886 N N . LEU A 1 123 ? 8.709 35.224 21.074 1.00 28.99 123 LEU A N 1
ATOM 887 C CA . LEU A 1 123 ? 8.273 33.902 21.530 1.00 27.26 123 LEU A CA 1
ATOM 888 C C . LEU A 1 123 ? 7.348 33.978 22.744 1.00 31.75 123 LEU A C 1
ATOM 889 O O . LEU A 1 123 ? 7.566 34.782 23.656 1.00 32.41 123 LEU A O 1
ATOM 894 N N . LEU A 1 124 ? 6.303 33.152 22.743 1.00 31.73 124 LEU A N 1
ATOM 895 C CA . LEU A 1 124 ? 5.382 33.108 23.872 1.00 30.25 124 LEU A CA 1
ATOM 896 C C . LEU A 1 124 ? 5.616 31.759 24.516 1.00 33.63 124 LEU A C 1
ATOM 897 O O . LEU A 1 124 ? 5.247 30.729 23.956 1.00 33.78 124 LEU A O 1
ATOM 902 N N . VAL A 1 125 ? 6.252 31.760 25.681 1.00 33.96 125 VAL A N 1
ATOM 903 C CA . VAL A 1 125 ? 6.548 30.517 26.379 1.00 32.13 125 VAL A CA 1
ATOM 904 C C . VAL A 1 125 ? 5.512 30.220 27.453 1.00 38.24 125 VAL A C 1
ATOM 905 O O . VAL A 1 125 ? 5.095 31.101 28.203 1.00 36.32 125 VAL A O 1
ATOM 909 N N . ARG A 1 126 ? 5.104 28.960 27.508 1.00 36.80 126 ARG A N 1
ATOM 910 C CA . ARG A 1 126 ? 4.105 28.506 28.457 1.00 37.70 126 ARG A CA 1
ATOM 911 C C . ARG A 1 126 ? 4.601 27.197 29.062 1.00 40.56 126 ARG A C 1
ATOM 912 O O . ARG A 1 126 ? 4.442 26.128 28.475 1.00 36.22 126 ARG A O 1
ATOM 920 N N . GLU A 1 127 ? 5.230 27.298 30.228 1.00 39.43 127 GLU A N 1
ATOM 921 C CA . GLU A 1 127 ? 5.753 26.134 30.931 1.00 35.32 127 GLU A CA 1
ATOM 922 C C . GLU A 1 127 ? 5.821 26.435 32.430 1.00 37.82 127 GLU A C 1
ATOM 923 O O . GLU A 1 127 ? 5.908 27.594 32.829 1.00 37.95 127 GLU A O 1
ATOM 929 N N . ALA A 1 128 ? 5.774 25.393 33.254 1.00 34.47 128 ALA A N 1
ATOM 930 C CA . ALA A 1 128 ? 5.826 25.557 34.700 1.00 38.71 128 ALA A CA 1
ATOM 931 C C . ALA A 1 128 ? 6.008 24.216 35.408 1.00 37.12 128 ALA A C 1
ATOM 932 O O . ALA A 1 128 ? 5.305 23.253 35.114 1.00 34.96 128 ALA A O 1
ATOM 934 N N . PRO A 1 129 ? 6.997 24.122 36.311 1.00 37.73 129 PRO A N 1
ATOM 935 C CA . PRO A 1 129 ? 7.926 25.192 36.701 1.00 36.01 129 PRO A CA 1
ATOM 936 C C . PRO A 1 129 ? 9.025 25.275 35.645 1.00 34.17 129 PRO A C 1
ATOM 937 O O . PRO A 1 129 ? 9.059 24.461 34.723 1.00 35.68 129 PRO A O 1
ATOM 941 N N . TYR A 1 130 ? 9.916 26.253 35.778 1.00 34.95 130 TYR A N 1
ATOM 942 C CA . TYR A 1 130 ? 11.030 26.376 34.846 1.00 31.60 130 TYR A CA 1
ATOM 943 C C . TYR A 1 130 ? 12.222 25.614 35.421 1.00 34.82 130 TYR A C 1
ATOM 944 O O . TYR A 1 130 ? 12.441 25.617 36.637 1.00 29.18 130 TYR A O 1
ATOM 953 N N . ASN A 1 131 ? 12.995 24.958 34.562 1.00 36.16 131 ASN A N 1
ATOM 954 C CA . ASN A 1 131 ? 14.203 24.303 35.042 1.00 33.29 131 ASN A CA 1
ATOM 955 C C . ASN A 1 131 ? 15.300 25.223 34.520 1.00 32.54 131 ASN A C 1
ATOM 956 O O . ASN A 1 131 ? 14.994 26.200 33.824 1.00 35.03 131 ASN A O 1
ATOM 961 N N . GLU A 1 132 ? 16.555 24.949 34.857 1.00 31.45 132 GLU A N 1
ATOM 962 C CA . GLU A 1 132 ? 17.662 25.791 34.404 1.00 30.82 132 GLU A CA 1
ATOM 963 C C . GLU A 1 132 ? 17.759 25.904 32.889 1.00 28.55 132 GLU A C 1
ATOM 964 O O . GLU A 1 132 ? 18.076 26.965 32.371 1.00 24.00 132 GLU A O 1
ATOM 970 N N . ILE A 1 133 ? 17.498 24.811 32.180 1.00 28.07 133 ILE A N 1
ATOM 971 C CA . ILE A 1 133 ? 17.580 24.836 30.721 1.00 31.67 133 ILE A CA 1
ATOM 972 C C . ILE A 1 133 ? 16.597 25.837 30.124 1.00 30.52 133 ILE A C 1
ATOM 973 O O . ILE A 1 133 ? 16.952 26.612 29.229 1.00 31.59 133 ILE A O 1
ATOM 978 N N . HIS A 1 134 ? 15.365 25.821 30.625 1.00 30.79 134 HIS A N 1
ATOM 979 C CA . HIS A 1 134 ? 14.333 26.737 30.144 1.00 33.73 134 HIS A CA 1
ATOM 980 C C . HIS A 1 134 ? 14.813 28.175 30.308 1.00 31.42 134 HIS A C 1
ATOM 981 O O . HIS A 1 134 ? 14.697 28.991 29.388 1.00 30.00 134 HIS A O 1
ATOM 988 N N . LEU A 1 135 ? 15.355 28.474 31.488 1.00 33.76 135 LEU A N 1
ATOM 989 C CA . LEU A 1 135 ? 15.845 29.813 31.800 1.00 31.93 135 LEU A CA 1
ATOM 990 C C . LEU A 1 135 ? 17.002 30.246 30.918 1.00 28.09 135 LEU A C 1
ATOM 991 O O . LEU A 1 135 ? 17.035 31.373 30.424 1.00 28.70 135 LEU A O 1
ATOM 996 N N . GLU A 1 136 ? 17.966 29.360 30.727 1.00 27.10 136 GLU A N 1
ATOM 997 C CA . GLU A 1 136 ? 19.114 29.714 29.917 1.00 29.78 136 GLU A CA 1
ATOM 998 C C . GLU A 1 136 ? 18.762 29.869 28.446 1.00 30.38 136 GLU A C 1
ATOM 999 O O . GLU A 1 136 ? 19.337 30.708 27.758 1.00 30.99 136 GLU A O 1
ATOM 1005 N N . ASN A 1 137 ? 17.817 29.072 27.959 1.00 25.93 137 ASN A N 1
ATOM 1006 C CA . ASN A 1 137 ? 17.430 29.184 26.559 1.00 27.77 137 ASN A CA 1
ATOM 1007 C C . ASN A 1 137 ? 16.759 30.526 26.334 1.00 26.76 137 ASN A C 1
ATOM 1008 O O . ASN A 1 137 ? 17.005 31.189 25.329 1.00 31.68 137 ASN A O 1
ATOM 1013 N N . MET A 1 138 ? 15.907 30.923 27.274 1.00 28.32 138 MET A N 1
ATOM 1014 C CA . MET A 1 138 ? 15.216 32.198 27.157 1.00 32.38 138 MET A CA 1
ATOM 1015 C C . MET A 1 138 ? 16.212 33.342 27.258 1.00 29.08 138 MET A C 1
ATOM 1016 O O . MET A 1 138 ? 16.063 34.356 26.588 1.00 28.04 138 MET A O 1
ATOM 1021 N N . LEU A 1 139 ? 17.234 33.164 28.090 1.00 33.12 139 LEU A N 1
ATOM 1022 C CA . LEU A 1 139 ? 18.258 34.185 28.280 1.00 32.70 139 LEU A CA 1
ATOM 1023 C C . LEU A 1 139 ? 19.067 34.358 27.006 1.00 32.90 139 LEU A C 1
ATOM 1024 O O . LEU A 1 139 ? 19.398 35.478 26.612 1.00 29.00 139 LEU A O 1
ATOM 1029 N N . LYS A 1 140 ? 19.405 33.240 26.371 1.00 36.09 140 LYS A N 1
ATOM 1030 C CA . LYS A 1 140 ? 20.168 33.297 25.135 1.00 36.04 140 LYS A CA 1
ATOM 1031 C C . LYS A 1 140 ? 19.346 34.003 24.057 1.00 32.20 140 LYS A C 1
ATOM 1032 O O . LYS A 1 140 ? 19.867 34.863 23.350 1.00 34.68 140 LYS A O 1
ATOM 1038 N N . ILE A 1 141 ? 18.066 33.646 23.932 1.00 30.11 141 ILE A N 1
ATOM 1039 C CA . ILE A 1 141 ? 17.204 34.290 22.933 1.00 30.31 141 ILE A CA 1
ATOM 1040 C C . ILE A 1 141 ? 17.210 35.797 23.190 1.00 30.86 141 ILE A C 1
ATOM 1041 O O . ILE A 1 141 ? 17.447 36.598 22.284 1.00 31.51 141 ILE A O 1
ATOM 1046 N N . THR A 1 142 ? 16.960 36.163 24.445 1.00 32.81 142 THR A N 1
ATOM 1047 C CA . THR A 1 142 ? 16.907 37.555 24.866 1.00 33.43 142 THR A CA 1
ATOM 1048 C C . THR A 1 142 ? 18.185 38.327 24.543 1.00 36.97 142 THR A C 1
ATOM 1049 O O . THR A 1 142 ? 18.135 39.385 23.920 1.00 34.05 142 THR A O 1
ATOM 1053 N N . ARG A 1 143 ? 19.326 37.794 24.967 1.00 37.42 143 ARG A N 1
ATOM 1054 C CA . ARG A 1 143 ? 20.601 38.447 24.705 1.00 40.87 143 ARG A CA 1
ATOM 1055 C C . ARG A 1 143 ? 20.838 38.601 23.211 1.00 39.64 143 ARG A C 1
ATOM 1056 O O . ARG A 1 143 ? 21.484 39.554 22.778 1.00 40.97 143 ARG A O 1
ATOM 1064 N N . MET A 1 144 ? 20.299 37.679 22.421 1.00 35.73 144 MET A N 1
ATOM 1065 C CA . MET A 1 144 ? 20.470 37.747 20.977 1.00 37.19 144 MET A CA 1
ATOM 1066 C C . MET A 1 144 ? 19.544 38.760 20.314 1.00 33.42 144 MET A C 1
ATOM 1067 O O . MET A 1 144 ? 19.565 38.916 19.092 1.00 34.74 144 MET A O 1
ATOM 1072 N N . GLY A 1 145 ? 18.739 39.454 21.116 1.00 37.54 145 GLY A N 1
ATOM 1073 C CA . GLY A 1 145 ? 17.839 40.452 20.561 1.00 31.32 145 GLY A CA 1
ATOM 1074 C C . GLY A 1 145 ? 16.394 39.999 20.490 1.00 36.88 145 GLY A C 1
ATOM 1075 O O . GLY A 1 145 ? 15.497 40.805 20.250 1.00 36.40 145 GLY A O 1
ATOM 1076 N N . GLY A 1 146 ? 16.165 38.704 20.685 1.00 37.17 146 GLY A N 1
ATOM 1077 C CA . GLY A 1 146 ? 14.812 38.188 20.641 1.00 28.03 146 GLY A CA 1
ATOM 1078 C C . GLY A 1 146 ? 14.053 38.607 21.884 1.00 34.23 146 GLY A C 1
ATOM 1079 O O . GLY A 1 146 ? 14.651 39.021 22.878 1.00 31.35 146 GLY A O 1
ATOM 1080 N N . VAL A 1 147 ? 12.731 38.512 21.828 1.00 31.55 147 VAL A N 1
ATOM 1081 C CA . VAL A 1 147 ? 11.898 38.872 22.967 1.00 34.37 147 VAL A CA 1
ATOM 1082 C C . VAL A 1 147 ? 11.114 37.666 23.443 1.00 33.33 147 VAL A C 1
ATOM 1083 O O . VAL A 1 147 ? 10.411 37.017 22.664 1.00 37.01 147 VAL A O 1
ATOM 1087 N N . VAL A 1 148 ? 11.239 37.367 24.726 1.00 31.45 148 VAL A N 1
ATOM 1088 C CA . VAL A 1 148 ? 10.530 36.240 25.299 1.00 30.34 148 VAL A CA 1
ATOM 1089 C C . VAL A 1 148 ? 9.367 36.725 26.145 1.00 31.92 148 VAL A C 1
ATOM 1090 O O . VAL A 1 148 ? 9.541 37.497 27.090 1.00 27.79 148 VAL A O 1
ATOM 1094 N N . VAL A 1 149 ? 8.174 36.271 25.788 1.00 33.59 149 VAL A N 1
ATOM 1095 C CA . VAL A 1 149 ? 6.972 36.645 26.508 1.00 34.29 149 VAL A CA 1
ATOM 1096 C C . VAL A 1 149 ? 6.362 35.396 27.123 1.00 32.65 149 VAL A C 1
ATOM 1097 O O . VAL A 1 149 ? 5.963 34.479 26.406 1.00 31.84 149 VAL A O 1
ATOM 1101 N N . PRO A 1 150 ? 6.301 35.330 28.459 1.00 28.45 150 PRO A N 1
ATOM 1102 C CA . PRO A 1 150 ? 5.710 34.146 29.086 1.00 33.33 150 PRO A CA 1
ATOM 1103 C C . PRO A 1 150 ? 4.198 34.299 29.003 1.00 26.51 150 PRO A C 1
ATOM 1104 O O . PRO A 1 150 ? 3.693 35.415 29.040 1.00 31.79 150 PRO A O 1
ATOM 1108 N N . ALA A 1 151 ? 3.473 33.197 28.870 1.00 28.79 151 ALA A N 1
ATOM 1109 C CA . ALA A 1 151 ? 2.022 33.297 28.808 1.00 34.44 151 ALA A CA 1
ATOM 1110 C C . ALA A 1 151 ? 1.533 33.444 30.247 1.00 32.67 151 ALA A C 1
ATOM 1111 O O . ALA A 1 151 ? 0.978 32.512 30.823 1.00 27.49 151 ALA A O 1
ATOM 1113 N N . SER A 1 152 ? 1.765 34.621 30.827 1.00 34.53 152 SER A N 1
ATOM 1114 C CA . SER A 1 152 ? 1.362 34.901 32.206 1.00 33.82 152 SER A CA 1
ATOM 1115 C C . SER A 1 152 ? 0.417 36.096 32.243 1.00 38.56 152 SER A C 1
ATOM 1116 O O . SER A 1 152 ? 0.848 37.235 32.467 1.00 38.64 152 SER A O 1
ATOM 1119 N N . PRO A 1 153 ? -0.888 35.860 32.025 1.00 37.63 153 PRO A N 1
ATOM 1120 C CA . PRO A 1 153 ? -1.817 36.989 32.052 1.00 43.10 153 PRO A CA 1
ATOM 1121 C C . PRO A 1 153 ? -1.838 37.671 33.410 1.00 42.88 153 PRO A C 1
ATOM 1122 O O . PRO A 1 153 ? -1.575 37.046 34.434 1.00 44.16 153 PRO A O 1
ATOM 1126 N N . ALA A 1 154 ? -2.134 38.960 33.413 1.00 42.80 154 ALA A N 1
ATOM 1127 C CA . ALA A 1 154 ? -2.196 39.704 34.658 1.00 44.72 154 ALA A CA 1
ATOM 1128 C C . ALA A 1 154 ? -3.648 40.054 34.964 1.00 49.15 154 ALA A C 1
ATOM 1129 O O . ALA A 1 154 ? -4.529 39.828 34.140 1.00 46.38 154 ALA A O 1
ATOM 1131 N N . PHE A 1 155 ? -3.892 40.602 36.150 1.00 52.60 155 PHE A N 1
ATOM 1132 C CA . PHE A 1 155 ? -5.239 40.976 36.552 1.00 50.62 155 PHE A CA 1
ATOM 1133 C C . PHE A 1 155 ? -5.412 42.489 36.654 1.00 51.30 155 PHE A C 1
ATOM 1134 O O . PHE A 1 155 ? -6.317 42.961 37.336 1.00 50.05 155 PHE A O 1
ATOM 1142 N N . TYR A 1 156 ? -4.551 43.248 35.980 1.00 56.96 156 TYR A N 1
ATOM 1143 C CA . TYR A 1 156 ? -4.643 44.703 36.017 1.00 61.95 156 TYR A CA 1
ATOM 1144 C C . TYR A 1 156 ? -6.039 45.153 35.611 1.00 62.48 156 TYR A C 1
ATOM 1145 O O . TYR A 1 156 ? -6.714 45.870 36.345 1.00 63.69 156 TYR A O 1
ATOM 1154 N N . HIS A 1 157 ? -6.452 44.722 34.423 1.00 62.17 157 HIS A N 1
ATOM 1155 C CA . HIS A 1 157 ? -7.743 45.085 33.846 1.00 63.28 157 HIS A CA 1
ATOM 1156 C C . HIS A 1 157 ? -8.943 44.327 34.410 1.00 60.87 157 HIS A C 1
ATOM 1157 O O . HIS A 1 157 ? -10.006 44.310 33.795 1.00 60.31 157 HIS A O 1
ATOM 1164 N N . LYS A 1 158 ? -8.778 43.710 35.574 1.00 60.49 158 LYS A N 1
ATOM 1165 C CA . LYS A 1 158 ? -9.857 42.949 36.199 1.00 60.51 158 LYS A CA 1
ATOM 1166 C C . LYS A 1 158 ? -10.562 42.067 35.169 1.00 61.45 158 LYS A C 1
ATOM 1167 O O . LYS A 1 158 ? -11.705 42.329 34.797 1.00 61.80 158 LYS A O 1
ATOM 1173 N N . PRO A 1 159 ? -9.885 41.009 34.688 1.00 61.62 159 PRO A N 1
ATOM 1174 C CA . PRO A 1 159 ? -10.522 40.135 33.700 1.00 56.82 159 PRO A CA 1
ATOM 1175 C C . PRO A 1 159 ? -11.708 39.367 34.278 1.00 56.52 159 PRO A C 1
ATOM 1176 O O . PRO A 1 159 ? -11.776 39.134 35.483 1.00 54.54 159 PRO A O 1
ATOM 1180 N N . GLN A 1 160 ? -12.645 38.989 33.413 1.00 54.25 160 GLN A N 1
ATOM 1181 C CA . GLN A 1 160 ? -13.823 38.231 33.830 1.00 56.48 160 GLN A CA 1
ATOM 1182 C C . GLN A 1 160 ? -13.857 36.843 33.203 1.00 51.61 160 GLN A C 1
ATOM 1183 O O . GLN A 1 160 ? -14.322 35.887 33.820 1.00 52.00 160 GLN A O 1
ATOM 1189 N N . SER A 1 161 ? -13.360 36.730 31.978 1.00 46.99 161 SER A N 1
ATOM 1190 C CA . SER A 1 161 ? -13.354 35.443 31.295 1.00 48.26 161 SER A CA 1
ATOM 1191 C C . SER A 1 161 ? -11.956 35.038 30.864 1.00 43.33 161 SER A C 1
ATOM 1192 O O . SER A 1 161 ? -11.015 35.831 30.926 1.00 40.90 161 SER A O 1
ATOM 1195 N N . ILE A 1 162 ? -11.832 33.792 30.428 1.00 41.10 162 ILE A N 1
ATOM 1196 C CA . ILE A 1 162 ? -10.557 33.276 29.964 1.00 46.38 162 ILE A CA 1
ATOM 1197 C C . ILE A 1 162 ? -10.200 34.076 28.725 1.00 47.73 162 ILE A C 1
ATOM 1198 O O . ILE A 1 162 ? -9.030 34.262 28.398 1.00 50.22 162 ILE A O 1
ATOM 1203 N N . ASP A 1 163 ? -11.238 34.559 28.053 1.00 51.06 163 ASP A N 1
ATOM 1204 C CA . ASP A 1 163 ? -11.087 35.350 26.845 1.00 47.04 163 ASP A CA 1
ATOM 1205 C C . ASP A 1 163 ? -10.376 36.660 27.167 1.00 48.73 163 ASP A C 1
ATOM 1206 O O . ASP A 1 163 ? -9.573 37.154 26.373 1.00 47.43 163 ASP A O 1
ATOM 1211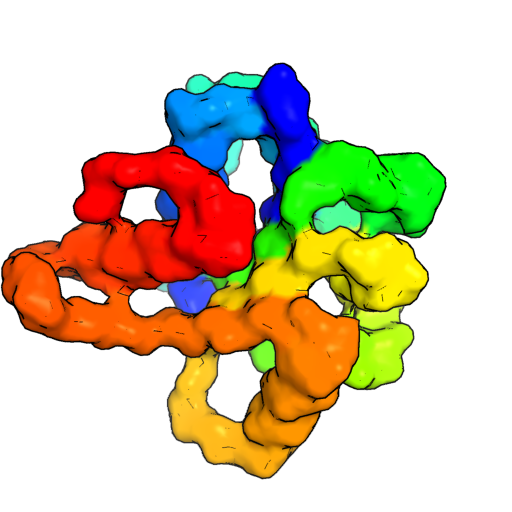 N N . ASP A 1 164 ? -10.677 37.222 28.334 1.00 45.88 164 ASP A N 1
ATOM 1212 C CA . ASP A 1 164 ? -10.054 38.472 28.750 1.00 44.81 164 ASP A CA 1
ATOM 1213 C C . ASP A 1 164 ? -8.564 38.286 29.004 1.00 44.83 164 ASP A C 1
ATOM 1214 O O . ASP A 1 164 ? -7.780 39.210 28.813 1.00 46.91 164 ASP A O 1
ATOM 1219 N N . MET A 1 165 ? -8.175 37.093 29.440 1.00 40.78 165 MET A N 1
ATOM 1220 C CA . MET A 1 165 ? -6.768 36.820 29.700 1.00 43.10 165 MET A CA 1
ATOM 1221 C C . MET A 1 165 ? -6.013 36.539 28.403 1.00 44.64 165 MET A C 1
ATOM 1222 O O . MET A 1 165 ? -4.843 36.898 28.264 1.00 39.27 165 MET A O 1
ATOM 1227 N N . ILE A 1 166 ? -6.689 35.901 27.452 1.00 42.57 166 ILE A N 1
ATOM 1228 C CA . ILE A 1 166 ? -6.083 35.604 26.160 1.00 40.16 166 ILE A CA 1
ATOM 1229 C C . ILE A 1 166 ? -5.779 36.915 25.434 1.00 44.74 166 ILE A C 1
ATOM 1230 O O . ILE A 1 166 ? -4.710 37.084 24.851 1.00 41.02 166 ILE A O 1
ATOM 1235 N N . ASN A 1 167 ? -6.729 37.844 25.474 1.00 41.30 167 ASN A N 1
ATOM 1236 C CA . ASN A 1 167 ? -6.556 39.135 24.823 1.00 44.39 167 ASN A CA 1
ATOM 1237 C C . ASN A 1 167 ? -5.429 39.924 25.469 1.00 40.15 167 ASN A C 1
ATOM 1238 O O . ASN A 1 167 ? -4.714 40.663 24.793 1.00 41.43 167 ASN A O 1
ATOM 1243 N N . PHE A 1 168 ? -5.277 39.775 26.782 1.00 35.91 168 PHE A N 1
ATOM 1244 C CA . PHE A 1 168 ? -4.210 40.474 27.494 1.00 39.54 168 PHE 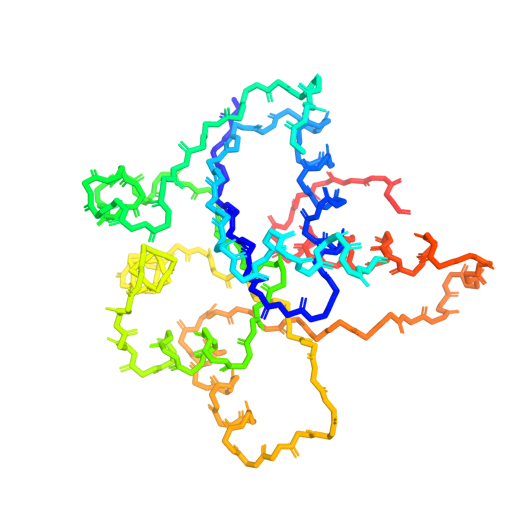A CA 1
ATOM 1245 C C . PHE A 1 168 ? -2.863 40.037 26.932 1.00 37.11 168 PHE A C 1
ATOM 1246 O O . PHE A 1 168 ? -2.037 40.863 26.542 1.00 39.82 168 PHE A O 1
ATOM 1254 N N . VAL A 1 169 ? -2.647 38.727 26.892 1.00 34.86 169 VAL A N 1
ATOM 1255 C CA . VAL A 1 169 ? -1.398 38.181 26.385 1.00 37.90 169 VAL A CA 1
ATOM 1256 C C . VAL A 1 169 ? -1.190 38.561 24.915 1.00 42.71 169 VAL A C 1
ATOM 1257 O O . VAL A 1 169 ? -0.083 38.929 24.514 1.00 37.81 169 VAL A O 1
ATOM 1261 N N . VAL A 1 170 ? -2.254 38.479 24.119 1.00 40.0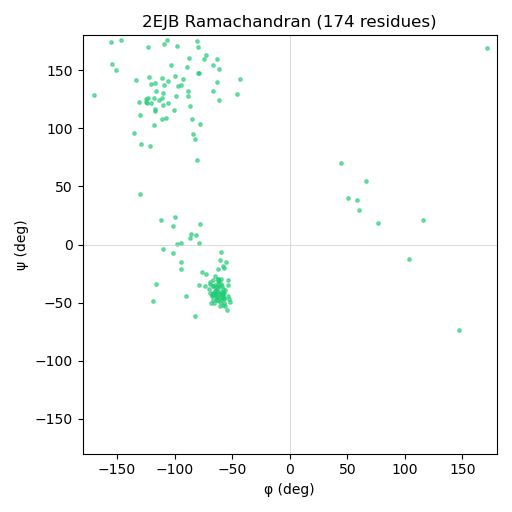9 170 VAL A N 1
ATOM 1262 C CA . VAL A 1 170 ? -2.172 38.835 22.706 1.00 38.75 170 VAL A CA 1
ATOM 1263 C C . VAL A 1 170 ? -1.805 40.312 22.560 1.00 34.63 170 VAL A C 1
ATOM 1264 O O . VAL A 1 170 ? -1.050 40.687 21.666 1.00 40.37 170 VAL A O 1
ATOM 1268 N N . GLY A 1 171 ? -2.340 41.143 23.446 1.00 34.59 171 GLY A N 1
ATOM 1269 C CA . GLY A 1 171 ? -2.041 42.563 23.398 1.00 37.58 171 GLY A CA 1
ATOM 1270 C C . GLY A 1 171 ? -0.581 42.819 23.730 1.00 37.90 171 GLY A C 1
ATOM 1271 O O . GLY A 1 171 ? 0.049 43.724 23.175 1.00 36.90 171 GLY A O 1
ATOM 1272 N N . LYS A 1 172 ? -0.046 42.024 24.651 1.00 30.66 172 LYS A N 1
ATOM 1273 C CA . LYS A 1 172 ? 1.348 42.147 25.049 1.00 37.49 172 LYS A CA 1
ATOM 1274 C C . LYS A 1 172 ? 2.241 41.798 23.864 1.00 36.50 172 LYS A C 1
ATOM 1275 O O . LYS A 1 172 ? 3.248 42.456 23.614 1.00 37.03 172 LYS A O 1
ATOM 1281 N N . LEU A 1 173 ? 1.856 40.756 23.135 1.00 35.27 173 LEU A N 1
ATOM 1282 C CA . LEU A 1 173 ? 2.623 40.319 21.976 1.00 36.24 173 LEU A CA 1
ATOM 1283 C C . LEU A 1 173 ? 2.647 41.378 20.887 1.00 34.46 173 LEU A C 1
ATOM 1284 O O . LEU A 1 173 ? 3.672 41.592 20.244 1.00 36.83 173 LEU A O 1
ATOM 1289 N N . LEU A 1 174 ? 1.515 42.038 20.678 1.00 34.50 174 LEU A N 1
ATOM 1290 C CA . LEU A 1 174 ? 1.446 43.077 19.666 1.00 38.64 174 LEU A CA 1
ATOM 1291 C C . LEU A 1 174 ? 2.250 44.299 20.097 1.00 37.67 174 LEU A C 1
ATOM 1292 O O . LEU A 1 174 ? 2.908 44.928 19.274 1.00 35.33 174 LEU A O 1
ATOM 1297 N N . ASP A 1 175 ? 2.212 44.630 21.386 1.00 37.11 175 ASP A N 1
ATOM 1298 C CA . ASP A 1 175 ? 2.968 45.775 21.883 1.00 38.53 175 ASP A CA 1
ATOM 1299 C C . ASP A 1 175 ? 4.462 45.574 21.665 1.00 38.82 175 ASP A C 1
ATOM 1300 O O . ASP A 1 175 ? 5.200 46.539 21.471 1.00 32.67 175 ASP A O 1
ATOM 1305 N N . VAL A 1 176 ? 4.910 44.321 21.710 1.00 34.33 176 VAL A N 1
ATOM 1306 C CA . VAL A 1 176 ? 6.321 44.033 21.507 1.00 32.20 176 VAL A CA 1
ATOM 1307 C C . VAL A 1 176 ? 6.785 44.591 20.163 1.00 36.34 176 VAL A C 1
ATOM 1308 O O . VAL A 1 176 ? 7.891 45.119 20.048 1.00 34.09 176 VAL A O 1
ATOM 1312 N N . LEU A 1 177 ? 5.942 44.487 19.143 1.00 37.47 177 LEU A N 1
ATOM 1313 C CA . LEU A 1 177 ? 6.324 44.991 17.834 1.00 41.76 177 LEU A CA 1
ATOM 1314 C C . LEU A 1 177 ? 5.696 46.342 17.498 1.00 41.37 177 LEU A C 1
ATOM 1315 O O . LEU A 1 177 ? 5.698 46.768 16.343 1.00 38.48 177 LEU A O 1
ATOM 1320 N N . ARG A 1 178 ? 5.176 47.019 18.519 1.00 39.04 178 ARG A N 1
ATOM 1321 C CA . ARG A 1 178 ? 4.561 48.334 18.352 1.00 46.57 178 ARG A CA 1
ATOM 1322 C C . ARG A 1 178 ? 3.369 48.371 17.406 1.00 45.58 178 ARG A C 1
ATOM 1323 O O . ARG A 1 178 ? 3.114 49.390 16.769 1.00 49.01 178 ARG A O 1
ATOM 1331 N N . ILE A 1 179 ? 2.641 47.268 17.302 1.00 48.53 179 ILE A N 1
ATOM 1332 C CA . ILE A 1 179 ? 1.474 47.242 16.430 1.00 46.75 179 ILE A CA 1
ATOM 1333 C C . ILE A 1 179 ? 0.275 47.761 17.220 1.00 49.95 179 ILE A C 1
ATOM 1334 O O . ILE A 1 179 ? -0.093 47.188 18.245 1.00 53.33 179 ILE A O 1
ATOM 1339 N N . GLU A 1 180 ? -0.320 48.855 16.749 1.00 50.25 180 GLU A N 1
ATOM 1340 C CA . GLU A 1 180 ? -1.470 49.462 17.418 1.00 53.63 180 GLU A CA 1
ATOM 1341 C C . GLU A 1 180 ? -2.665 48.513 17.429 1.00 52.48 180 GLU A C 1
ATOM 1342 O O . GLU A 1 180 ? -2.938 47.835 16.434 1.00 51.31 180 GLU A O 1
ATOM 1348 N N . HIS A 1 181 ? -3.380 48.478 18.554 1.00 53.70 181 HIS A N 1
ATOM 1349 C CA . HIS A 1 181 ? -4.543 47.605 18.708 1.00 53.50 181 HIS A CA 1
ATOM 1350 C C . HIS A 1 181 ? -5.537 48.134 19.751 1.00 57.39 181 HIS A C 1
ATOM 1351 O O . HIS A 1 181 ? -5.263 49.127 20.430 1.00 60.57 181 HIS A O 1
ATOM 1358 N N . ASN A 1 182 ? -6.687 47.463 19.870 1.00 62.90 182 ASN A N 1
ATOM 1359 C CA . ASN A 1 182 ? -7.743 47.854 20.811 1.00 67.69 182 ASN A CA 1
ATOM 1360 C C . ASN A 1 182 ? -8.229 46.689 21.672 1.00 70.74 182 ASN A C 1
ATOM 1361 O O . ASN A 1 182 ? -9.436 46.535 21.881 1.00 75.81 182 ASN A O 1
ATOM 1366 N N . LEU A 1 183 ? -7.297 45.882 22.173 1.00 69.82 183 LEU A N 1
ATOM 1367 C CA . LEU A 1 183 ? -7.654 44.736 22.997 1.00 71.49 183 LEU A CA 1
ATOM 1368 C C . LEU A 1 183 ? -7.513 45.069 24.474 1.00 74.45 183 LEU A C 1
ATOM 1369 O O . LEU A 1 183 ? -8.472 44.815 25.231 1.00 76.27 183 LEU A O 1
#

Nearest PDB structures (foldseek):
  2ejb-assembly1_A  TM=1.006E+00  e=1.056E-37  Aquifex aeolicus
  6qlh-assembly1_A  TM=9.408E-01  e=3.580E-21  Pseudomonas aeruginosa
  4zaz-assembly1_A  TM=9.413E-01  e=4.294E-21  Pseudomonas aeruginosa
  6qlv-assembly1_E  TM=9.474E-01  e=5.472E-21  Pseudomonas aeruginosa
  6qll-assembly1_A  TM=9.418E-01  e=5.814E-21  Pseudomonas aeruginosa

Radius of gyration: 15.04 Å; Cα contacts (8 Å, |Δi|>4): 325; chains: 1; bounding box: 35×32×37 Å

Sequence (176 aa):
MQKIALCITGASGVIYGIKLLQVLEELDFSVDLVISRNAKVVLKEEVLKGLKNVRIHEENDFTSPLASGSRLVHYRGVYVVPCSTNTLSCIANGINKNLIHRVGEVALKERVPLVLLVREAPYNEIHLENMLKITRMGGVVVPASPAFYHKPQSIDDMINFVVGKLLDVLRIEHNL

CATH classification: 3.40.50.1950

B-factor: mean 46.28, std 14.58, range [20.0, 126.26]

Foldseek 3Di:
DFAEEEEEEQDAQSVLSVVLVVQCQVLPHQYEYEYDPNSVVNVVVVDDDPGPNYHYDYFADCVDLLLDLVSQLRHLAYEHVAQELVLLLCCLVVNDPTVSSSSSVSCLVSVREYEYEAEDPDDDVSSVVSQVSCVVSPYYYHYLDFDCPVPDDDPVSRSVRSSVVRCVVSPHDDDD

Secondary structure (DSSP, 8-state):
--EEEEEE-SSTTHHHHHHHHHHHHHTT-EEEEEE-HHHHHHHHH------SSEEEEETT-TTSGGG-HHHHTTEEEEEEEEE-HHHHHHHHHT--SSHHHHHHHHHHHHT--EEEEE--SS--HHHHHHHHHHHHTT-EEEE----STT---SHHHHHHHHHHHHHHHTT-----